Protein AF-A0A2A9N6G1-F1 (afdb_monomer_lite)

Foldseek 3Di:
DDKDKDWDADPPPRDIDIDIDPDLLCRVVVVVVVQVVCCVVPVDHDPDDDDPPDPSD

pLDDT: mean 86.82, std 4.76, range [67.75, 91.88]

Secondary structure (DSSP, 8-state):
---EEEEEE-TTT--EEEEEESSGGGHHHHHHHHHHHHHHHHS-----------TT-

Radius of gyration: 11.82 Å; chains: 1; bounding box: 26×19×34 Å

Structure (mmCIF, N/CA/C/O backbone):
data_AF-A0A2A9N6G1-F1
#
_entry.id   AF-A0A2A9N6G1-F1
#
loop_
_atom_site.group_PDB
_atom_site.id
_atom_site.type_symbol
_atom_site.label_atom_id
_atom_site.label_alt_id
_atom_site.label_comp_id
_atom_site.label_asym_id
_atom_site.label_entity_id
_atom_site.label_seq_id
_atom_site.pdbx_PDB_ins_code
_atom_site.Cartn_x
_atom_site.Cartn_y
_atom_site.Cartn_z
_atom_site.occupancy
_atom_site.B_iso_or_equiv
_atom_site.auth_seq_id
_atom_site.auth_comp_id
_atom_site.auth_asym_id
_atom_site.auth_atom_id
_atom_site.pdbx_PDB_model_num
ATOM 1 N N . GLY A 1 1 ? 11.615 7.496 -19.087 1.00 76.50 1 GLY A N 1
ATOM 2 C CA . GLY A 1 1 ? 11.685 6.206 -18.373 1.00 76.50 1 GLY A CA 1
ATOM 3 C C . GLY A 1 1 ? 10.293 5.829 -17.923 1.00 76.50 1 GLY A C 1
ATOM 4 O O . GLY A 1 1 ? 9.418 6.685 -17.973 1.00 76.50 1 GLY A O 1
ATOM 5 N N . GLU A 1 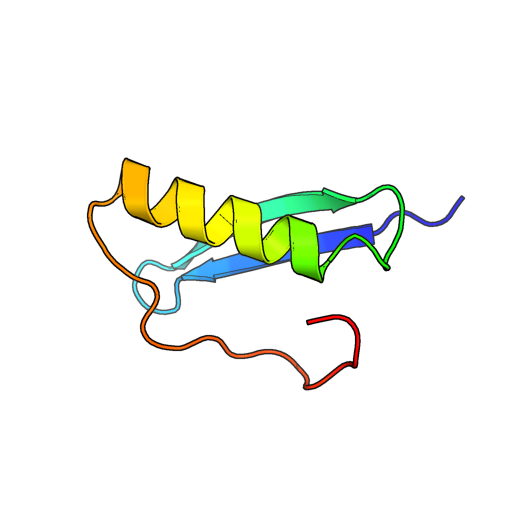2 ? 10.070 4.580 -17.529 1.00 81.12 2 GLU A N 1
ATOM 6 C CA . GLU A 1 2 ? 8.775 4.162 -16.981 1.00 81.12 2 GLU A CA 1
ATOM 7 C C . GLU A 1 2 ? 8.548 4.778 -15.591 1.00 81.12 2 GLU A C 1
ATOM 9 O O . GLU A 1 2 ? 9.492 4.958 -14.819 1.00 81.12 2 GLU A O 1
ATOM 14 N N . HIS A 1 3 ? 7.296 5.118 -15.284 1.00 85.62 3 HIS A N 1
ATOM 15 C CA . HIS A 1 3 ? 6.875 5.626 -13.980 1.00 85.62 3 HIS A CA 1
ATOM 16 C C . HIS A 1 3 ? 5.849 4.663 -13.397 1.00 85.62 3 HIS A C 1
ATOM 18 O O . HIS A 1 3 ? 4.854 4.354 -14.051 1.00 85.62 3 HIS A O 1
ATOM 24 N N . TYR A 1 4 ? 6.078 4.205 -12.170 1.00 90.12 4 TYR A N 1
ATOM 25 C CA . TYR A 1 4 ? 5.178 3.272 -11.504 1.00 90.12 4 TYR A CA 1
ATOM 26 C C . TYR A 1 4 ? 4.440 3.992 -10.381 1.00 90.12 4 TYR A C 1
ATOM 28 O O . TYR A 1 4 ? 5.046 4.730 -9.606 1.00 90.12 4 TYR A O 1
ATOM 36 N N . PHE A 1 5 ? 3.135 3.768 -10.271 1.00 90.75 5 PHE A N 1
ATOM 37 C CA . PHE A 1 5 ? 2.323 4.306 -9.186 1.00 90.75 5 PHE A CA 1
ATOM 38 C C . PHE A 1 5 ? 1.764 3.162 -8.358 1.00 90.75 5 PHE A C 1
ATOM 40 O O . PHE A 1 5 ? 1.163 2.236 -8.894 1.00 90.75 5 PHE A O 1
ATOM 47 N N . LEU A 1 6 ? 1.941 3.257 -7.046 1.00 89.88 6 LEU A N 1
ATOM 48 C CA . LEU A 1 6 ? 1.323 2.359 -6.087 1.00 89.88 6 LEU A CA 1
ATOM 49 C C . LEU A 1 6 ? 0.151 3.081 -5.429 1.00 89.88 6 LEU A C 1
ATOM 51 O O . LEU A 1 6 ? 0.339 4.119 -4.790 1.00 89.88 6 LEU A O 1
ATOM 55 N N . THR A 1 7 ? -1.050 2.542 -5.624 1.00 91.25 7 THR A N 1
ATOM 56 C CA . THR A 1 7 ? -2.304 3.140 -5.154 1.00 91.25 7 THR A CA 1
ATOM 57 C C . THR A 1 7 ? -2.926 2.264 -4.080 1.00 91.25 7 THR A C 1
ATOM 59 O O . THR A 1 7 ? -3.099 1.065 -4.278 1.00 91.25 7 THR A O 1
ATOM 62 N N . TYR A 1 8 ? -3.295 2.876 -2.960 1.00 89.69 8 TYR A N 1
ATOM 63 C CA . TYR A 1 8 ? -4.030 2.239 -1.874 1.00 89.69 8 TYR A CA 1
ATOM 64 C C . TYR A 1 8 ? -5.416 2.845 -1.779 1.00 89.69 8 TYR A C 1
ATOM 66 O O . TYR A 1 8 ? -5.556 4.070 -1.815 1.00 89.69 8 TYR A O 1
ATOM 74 N N . ILE A 1 9 ? -6.414 1.984 -1.616 1.00 90.25 9 ILE A N 1
ATOM 75 C CA . ILE A 1 9 ? -7.807 2.375 -1.444 1.00 90.25 9 ILE A CA 1
ATOM 76 C C . ILE A 1 9 ? -8.316 1.684 -0.187 1.00 90.25 9 ILE A C 1
ATOM 78 O O . ILE A 1 9 ? -8.322 0.455 -0.116 1.00 90.25 9 ILE A O 1
ATOM 82 N N . ASP A 1 10 ? -8.737 2.459 0.808 1.00 87.75 10 ASP A N 1
ATOM 83 C CA . ASP A 1 10 ? -9.505 1.891 1.912 1.00 87.75 10 ASP A CA 1
ATOM 84 C C . ASP A 1 10 ? -10.926 1.596 1.426 1.00 87.75 10 ASP A C 1
ATOM 86 O O . ASP A 1 10 ? -11.695 2.510 1.126 1.00 87.75 10 ASP A O 1
ATOM 90 N N . GLY A 1 11 ? -11.289 0.314 1.376 1.00 87.62 11 GLY A N 1
ATOM 91 C CA . GLY A 1 11 ? -12.600 -0.128 0.904 1.00 87.62 11 GLY A CA 1
ATOM 92 C C . GLY A 1 11 ? -13.777 0.376 1.745 1.00 87.62 11 GLY A C 1
ATOM 9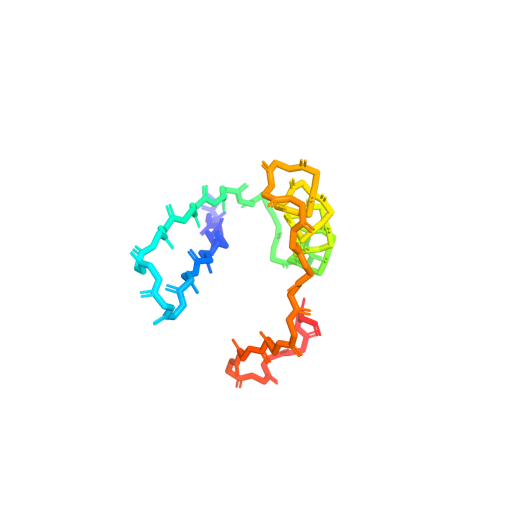3 O O . GLY A 1 11 ? -14.904 0.354 1.260 1.00 87.62 11 GLY A O 1
ATOM 94 N N . LYS A 1 12 ? -13.544 0.838 2.985 1.00 87.31 12 LYS A N 1
ATOM 95 C CA . LYS A 1 12 ? -14.608 1.371 3.849 1.00 87.31 12 LYS A CA 1
ATOM 96 C C . LYS A 1 12 ? -14.772 2.884 3.738 1.00 87.31 12 LYS A C 1
ATOM 98 O O . LYS A 1 12 ? -15.896 3.358 3.611 1.00 87.31 12 LYS A O 1
ATOM 103 N N . SER A 1 13 ? -13.687 3.646 3.878 1.00 87.62 13 SER A N 1
ATOM 104 C CA . SER A 1 13 ? -13.752 5.116 3.869 1.00 87.62 13 SER A CA 1
ATOM 105 C C . SER A 1 13 ? -13.598 5.735 2.483 1.00 87.62 13 SER A C 1
ATOM 107 O O . SER A 1 13 ? -13.789 6.940 2.346 1.00 87.62 13 SER A O 1
ATOM 109 N N . HIS A 1 14 ? -13.226 4.943 1.472 1.00 88.75 14 HIS A N 1
ATOM 110 C CA . HIS A 1 14 ? -12.802 5.418 0.153 1.00 88.75 14 HIS A CA 1
ATOM 111 C C . HIS A 1 14 ? -11.603 6.378 0.195 1.00 88.75 14 HIS A C 1
ATOM 113 O O . HIS A 1 14 ? -11.340 7.092 -0.773 1.00 88.75 14 HIS A O 1
ATOM 119 N N . TYR A 1 15 ? -10.845 6.385 1.296 1.00 86.81 15 TYR A N 1
ATOM 120 C CA . TYR A 1 15 ? -9.584 7.106 1.359 1.00 86.81 15 TYR A CA 1
ATOM 121 C C . TYR A 1 15 ? -8.600 6.525 0.341 1.00 86.81 15 TYR A C 1
ATOM 123 O O . TYR A 1 15 ? -8.391 5.310 0.286 1.00 86.81 15 TYR A O 1
ATOM 131 N N . LEU A 1 16 ? -7.983 7.408 -0.444 1.00 90.12 16 LEU A N 1
ATOM 132 C CA . LEU A 1 16 ? -7.060 7.054 -1.511 1.00 90.12 16 LEU A CA 1
ATOM 133 C C . LEU A 1 16 ? -5.687 7.674 -1.252 1.00 90.12 16 LEU A C 1
ATOM 135 O O . LEU A 1 16 ? -5.573 8.869 -0.976 1.00 90.12 16 LEU A O 1
ATOM 139 N N . LYS A 1 17 ? -4.633 6.867 -1.384 1.00 88.31 17 LYS A N 1
ATOM 140 C CA . LYS A 1 17 ? -3.242 7.329 -1.311 1.00 88.31 17 LYS A CA 1
ATOM 141 C C . LYS A 1 17 ? -2.456 6.794 -2.492 1.00 88.31 17 LYS A C 1
ATOM 143 O O . LYS A 1 17 ? -2.508 5.603 -2.780 1.00 88.31 17 LYS A O 1
ATOM 148 N N . VAL A 1 18 ? -1.694 7.670 -3.137 1.00 90.94 18 VAL A N 1
ATOM 149 C CA . VAL A 1 18 ? -0.845 7.329 -4.283 1.00 90.94 18 VAL A CA 1
ATOM 150 C C . VAL A 1 18 ? 0.606 7.604 -3.925 1.00 90.94 18 VAL A C 1
ATOM 152 O O . VAL A 1 18 ? 0.930 8.648 -3.358 1.00 90.94 18 VAL A O 1
ATOM 155 N N . LYS A 1 19 ? 1.490 6.669 -4.266 1.00 89.25 19 LYS A N 1
ATOM 156 C CA . LYS A 1 19 ? 2.938 6.810 -4.125 1.00 89.25 19 LYS A CA 1
ATOM 157 C C . LYS A 1 19 ? 3.605 6.583 -5.474 1.00 89.25 19 LYS A C 1
ATOM 159 O O . LYS A 1 19 ? 3.386 5.556 -6.110 1.00 89.25 19 LYS A O 1
ATOM 164 N N . LEU A 1 20 ? 4.446 7.528 -5.882 1.00 91.38 20 LEU A N 1
ATOM 165 C CA . LEU A 1 20 ? 5.323 7.349 -7.034 1.00 91.38 20 LEU A CA 1
ATOM 166 C C . LEU A 1 20 ? 6.468 6.397 -6.661 1.00 91.38 20 LEU A C 1
ATOM 168 O O . LEU A 1 20 ? 7.115 6.560 -5.624 1.00 91.38 20 LEU A O 1
ATOM 172 N N . LEU A 1 21 ? 6.719 5.413 -7.516 1.00 89.50 21 LEU A N 1
ATOM 173 C CA . LEU A 1 21 ? 7.813 4.460 -7.419 1.00 89.50 21 LEU A CA 1
ATOM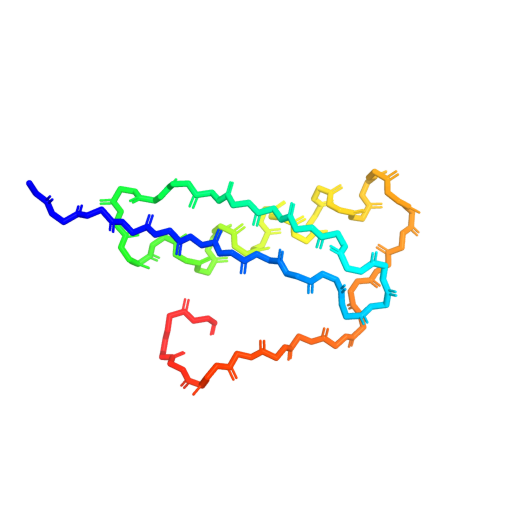 174 C C . LEU A 1 21 ? 8.749 4.629 -8.620 1.00 89.50 21 LEU A C 1
ATOM 176 O O . LEU A 1 21 ? 8.322 4.705 -9.771 1.00 89.50 21 LEU A O 1
ATOM 180 N N . HIS A 1 22 ? 10.051 4.632 -8.339 1.00 87.94 22 HIS A N 1
ATOM 181 C CA . HIS A 1 22 ? 11.092 4.677 -9.368 1.00 87.94 22 HIS A CA 1
ATOM 182 C C . HIS A 1 22 ? 11.368 3.305 -10.010 1.00 87.94 22 HIS A C 1
ATOM 184 O O . HIS A 1 22 ? 11.958 3.243 -11.081 1.00 87.94 22 HIS A O 1
ATOM 190 N N . ASN A 1 23 ? 10.958 2.208 -9.360 1.00 88.50 23 ASN A N 1
ATOM 191 C CA . ASN A 1 23 ? 11.121 0.832 -9.834 1.00 88.50 23 ASN A CA 1
ATOM 192 C C . ASN A 1 23 ? 9.938 -0.021 -9.342 1.00 88.50 23 ASN A C 1
ATOM 194 O O . ASN A 1 23 ? 9.575 0.071 -8.165 1.00 88.50 23 ASN A O 1
ATOM 198 N N . LYS A 1 24 ? 9.370 -0.864 -10.215 1.00 86.81 24 LYS A N 1
ATOM 199 C CA . LYS A 1 24 ? 8.269 -1.786 -9.891 1.00 86.81 24 LYS A CA 1
ATOM 200 C C . LYS A 1 24 ? 8.608 -2.757 -8.751 1.00 86.81 24 LYS A C 1
ATOM 202 O O . LYS A 1 24 ? 7.748 -3.050 -7.927 1.00 86.81 24 LYS A O 1
ATOM 207 N N . GLY A 1 25 ? 9.865 -3.190 -8.636 1.00 87.81 25 GLY A N 1
ATOM 208 C CA . GLY A 1 25 ? 10.335 -4.074 -7.560 1.00 87.81 25 GLY A CA 1
ATOM 209 C C . GLY A 1 25 ? 10.268 -3.457 -6.156 1.00 87.81 25 GLY A C 1
ATOM 210 O O . GLY A 1 25 ? 10.325 -4.176 -5.165 1.00 87.81 25 GLY A O 1
ATOM 211 N N . ASN A 1 26 ? 10.074 -2.137 -6.042 1.00 89.56 26 ASN A N 1
ATOM 212 C CA . ASN A 1 26 ? 9.899 -1.456 -4.753 1.00 89.56 26 ASN A CA 1
ATOM 213 C C . ASN A 1 26 ? 8.453 -1.515 -4.223 1.00 89.56 26 ASN A C 1
ATOM 215 O O . ASN A 1 26 ? 8.124 -0.833 -3.251 1.00 89.56 26 ASN A O 1
ATOM 219 N N . THR A 1 27 ? 7.573 -2.289 -4.861 1.00 89.75 27 THR A N 1
ATOM 220 C CA . THR A 1 27 ? 6.154 -2.379 -4.494 1.00 89.75 27 THR A CA 1
ATOM 221 C C . THR A 1 27 ? 5.964 -2.985 -3.104 1.00 89.75 27 THR A C 1
ATOM 223 O O . THR A 1 27 ? 5.357 -2.340 -2.250 1.00 89.75 27 THR A O 1
ATOM 226 N N . CYS A 1 28 ? 6.562 -4.148 -2.824 1.00 87.75 28 CYS A N 1
ATOM 227 C CA . CYS A 1 28 ? 6.438 -4.823 -1.527 1.00 87.75 28 CYS A CA 1
ATOM 228 C C . CYS A 1 28 ? 6.982 -3.968 -0.358 1.00 87.75 28 CYS A C 1
ATOM 230 O O . CYS A 1 28 ? 6.326 -3.809 0.676 1.00 87.75 28 CYS A O 1
ATOM 232 N N . SER A 1 29 ? 8.140 -3.314 -0.533 1.00 89.31 29 SER A N 1
ATOM 233 C CA . SER A 1 29 ? 8.673 -2.387 0.482 1.00 89.31 29 SER A CA 1
ATOM 234 C C . 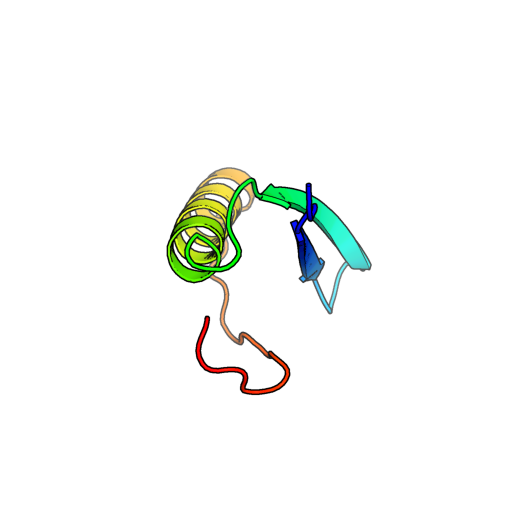SER A 1 29 ? 7.788 -1.147 0.647 1.00 89.31 29 SER A C 1
ATOM 236 O O . SER A 1 29 ? 7.547 -0.699 1.769 1.00 89.31 29 SER A O 1
ATOM 238 N N . GLY A 1 30 ? 7.236 -0.628 -0.454 1.00 89.38 30 GLY A N 1
ATOM 239 C CA . GLY A 1 30 ? 6.247 0.445 -0.449 1.00 89.38 30 GLY A CA 1
ATOM 240 C C . GLY A 1 30 ? 4.982 0.096 0.337 1.00 89.38 30 GLY A C 1
ATOM 241 O O . GLY A 1 30 ? 4.532 0.930 1.129 1.00 89.38 30 GLY A O 1
ATOM 242 N N . LEU A 1 31 ? 4.453 -1.118 0.151 1.00 88.50 31 LEU A N 1
ATOM 243 C CA . LEU A 1 31 ? 3.286 -1.661 0.858 1.00 88.50 31 LEU A CA 1
ATOM 244 C C . LEU A 1 31 ? 3.553 -1.793 2.354 1.00 88.50 31 LEU A C 1
ATOM 246 O O . LEU A 1 31 ? 2.755 -1.320 3.169 1.00 88.50 31 LEU A O 1
ATOM 250 N N . LYS A 1 32 ? 4.702 -2.359 2.731 1.00 89.31 32 LYS A N 1
ATOM 251 C CA . LYS A 1 32 ? 5.086 -2.483 4.139 1.00 89.31 32 LYS A CA 1
ATOM 252 C C . LYS A 1 32 ? 5.149 -1.116 4.825 1.00 89.31 32 LYS A C 1
ATOM 254 O O . LYS A 1 32 ? 4.483 -0.916 5.836 1.00 89.31 32 LYS A O 1
ATOM 259 N N . SER A 1 33 ? 5.850 -0.145 4.235 1.00 90.06 33 SER A N 1
ATOM 260 C CA . SER A 1 33 ? 5.911 1.209 4.804 1.00 90.06 33 SER A CA 1
ATOM 261 C C . SER A 1 33 ? 4.532 1.865 4.903 1.00 90.06 33 SER A C 1
ATOM 263 O O . SER A 1 33 ? 4.246 2.548 5.882 1.00 90.06 33 SER A O 1
ATOM 265 N N . PHE A 1 34 ? 3.655 1.671 3.912 1.00 87.69 34 PHE A N 1
ATOM 266 C CA . PHE A 1 34 ? 2.307 2.234 3.965 1.00 87.69 34 PHE A CA 1
ATOM 267 C C . PHE A 1 34 ? 1.474 1.641 5.107 1.00 87.69 34 PHE A C 1
ATOM 269 O O . PHE A 1 34 ? 0.854 2.397 5.852 1.00 87.69 34 PHE A O 1
ATOM 276 N N . THR A 1 35 ? 1.477 0.317 5.270 1.00 88.06 35 THR A N 1
ATOM 277 C CA . THR A 1 35 ? 0.699 -0.352 6.327 1.00 88.06 35 THR A CA 1
ATOM 278 C C . THR A 1 35 ? 1.194 0.009 7.730 1.00 88.06 35 THR A C 1
ATOM 280 O O . THR A 1 35 ? 0.378 0.246 8.620 1.00 88.06 35 THR A O 1
ATOM 283 N N . GLU A 1 36 ? 2.510 0.143 7.920 1.00 91.56 36 GLU A N 1
ATOM 284 C CA . GLU A 1 36 ? 3.106 0.633 9.170 1.00 91.56 36 GLU A CA 1
ATOM 285 C C . GLU A 1 36 ? 2.677 2.076 9.478 1.00 91.56 36 GLU A C 1
ATOM 287 O O . GLU A 1 36 ? 2.213 2.356 10.584 1.00 91.56 36 GLU A O 1
ATOM 292 N N . HIS A 1 37 ? 2.749 2.979 8.494 1.00 88.00 37 HIS A N 1
ATOM 293 C CA . HIS A 1 37 ? 2.305 4.368 8.658 1.00 88.00 37 HIS A CA 1
ATOM 294 C C . HIS A 1 37 ? 0.805 4.465 8.955 1.00 88.00 37 HIS A C 1
ATOM 296 O O . HIS A 1 37 ? 0.408 5.155 9.891 1.00 88.00 37 HIS A O 1
ATOM 302 N N . ALA A 1 38 ? -0.032 3.743 8.204 1.00 84.88 38 ALA A N 1
ATOM 303 C CA . ALA A 1 38 ? -1.479 3.744 8.402 1.00 84.88 38 ALA A CA 1
ATOM 304 C C . ALA A 1 38 ? -1.856 3.251 9.806 1.00 84.88 38 ALA A C 1
ATOM 306 O O . ALA A 1 38 ? -2.771 3.792 10.431 1.00 84.88 38 ALA A O 1
ATOM 307 N N . LYS A 1 39 ? -1.121 2.268 10.339 1.00 90.19 39 LYS A N 1
ATOM 308 C CA . LYS A 1 39 ? -1.305 1.793 11.711 1.00 90.19 39 LYS A CA 1
ATOM 309 C C . LYS A 1 39 ? -0.981 2.870 12.743 1.00 90.19 39 LYS A C 1
ATOM 311 O O . LYS A 1 39 ? -1.744 3.030 13.691 1.00 90.19 39 LYS A O 1
ATOM 316 N N . VAL A 1 40 ? 0.121 3.599 12.569 1.00 91.88 40 VAL A N 1
ATOM 317 C CA . VAL A 1 40 ? 0.504 4.696 13.475 1.00 91.88 40 VAL A CA 1
ATOM 318 C C . VAL A 1 40 ? -0.521 5.831 13.431 1.00 91.88 40 VAL A C 1
ATOM 320 O O . VAL A 1 40 ? -0.934 6.312 14.480 1.00 91.88 40 VAL A O 1
ATOM 323 N N . GLU A 1 41 ? -0.969 6.227 12.238 1.00 86.88 41 GLU A N 1
ATOM 324 C CA . GLU A 1 41 ? -1.902 7.349 12.055 1.00 86.88 41 GLU A CA 1
ATOM 325 C C . GLU A 1 41 ? -3.316 7.043 12.567 1.00 86.88 41 GLU A C 1
ATOM 327 O O . GLU A 1 41 ? -3.979 7.912 13.128 1.00 86.88 41 GLU A O 1
ATOM 332 N N . THR A 1 42 ? -3.799 5.815 12.368 1.00 84.38 42 THR A N 1
ATOM 333 C CA . THR A 1 42 ? -5.205 5.466 12.637 1.00 84.38 42 THR A CA 1
ATOM 334 C C . THR A 1 42 ? -5.409 4.630 13.897 1.00 84.38 42 THR A C 1
ATOM 336 O O . THR A 1 42 ? -6.549 4.431 14.320 1.00 84.38 42 THR A O 1
ATOM 339 N N . GLY A 1 43 ? -4.332 4.077 14.464 1.00 89.50 43 GLY A N 1
ATOM 340 C CA . GLY A 1 43 ? -4.386 3.073 15.528 1.00 89.50 43 GLY A CA 1
ATOM 341 C C . GLY A 1 43 ? -4.974 1.726 15.089 1.00 89.50 43 GLY A C 1
ATOM 342 O O . GLY A 1 43 ? -5.201 0.857 15.930 1.00 89.50 43 GLY A O 1
ATOM 343 N N . LYS A 1 44 ? -5.254 1.532 13.792 1.00 85.56 44 LYS A N 1
ATOM 344 C CA . LYS A 1 44 ? -5.916 0.335 13.255 1.00 85.56 44 LYS A CA 1
ATOM 345 C C . LYS A 1 44 ? -4.962 -0.507 12.422 1.00 85.56 44 LYS A C 1
ATOM 347 O O . LYS A 1 44 ? -4.094 0.002 11.723 1.00 85.56 44 LYS A O 1
ATOM 352 N N . HIS A 1 45 ? -5.164 -1.816 12.470 1.00 87.31 45 HIS A N 1
ATOM 353 C CA . HIS A 1 45 ? -4.453 -2.765 11.625 1.00 87.31 45 HIS A CA 1
ATOM 354 C C . HIS A 1 45 ? -5.195 -3.003 10.306 1.00 87.31 45 HIS A C 1
ATOM 356 O O . HIS A 1 45 ? -6.427 -3.029 10.271 1.00 87.31 45 HIS A O 1
ATOM 362 N N . VAL A 1 46 ? -4.436 -3.218 9.228 1.00 86.12 46 VAL A N 1
ATOM 363 C CA . VAL A 1 46 ? -4.981 -3.744 7.973 1.00 86.12 46 VAL A CA 1
ATOM 364 C C . VAL A 1 46 ? -5.327 -5.214 8.191 1.00 86.12 46 VAL A C 1
ATOM 366 O O . VAL A 1 46 ? -4.441 -6.026 8.442 1.00 86.12 46 VAL A O 1
ATOM 369 N N . ASN A 1 47 ? -6.617 -5.542 8.122 1.00 86.25 47 ASN A N 1
ATOM 370 C CA . ASN A 1 47 ? -7.103 -6.909 8.340 1.00 86.25 47 ASN A CA 1
ATOM 371 C C . ASN A 1 47 ? -7.082 -7.748 7.058 1.00 86.25 47 ASN A C 1
ATOM 373 O O . ASN A 1 47 ? -6.848 -8.950 7.111 1.00 86.25 47 ASN A O 1
ATOM 377 N N . TYR A 1 48 ? -7.339 -7.108 5.916 1.00 86.69 48 TYR A N 1
ATOM 378 C CA . TYR A 1 48 ? -7.415 -7.752 4.612 1.00 86.69 48 TYR A CA 1
ATOM 379 C C . TYR A 1 48 ? -6.726 -6.868 3.577 1.00 86.69 48 TYR A C 1
ATOM 381 O O . TYR A 1 48 ? -6.921 -5.652 3.565 1.00 86.69 48 TYR A O 1
ATOM 389 N N . PHE A 1 49 ? -5.932 -7.492 2.715 1.00 87.25 49 PHE A N 1
ATOM 390 C CA . PHE A 1 49 ? -5.287 -6.864 1.570 1.00 87.25 49 PHE A CA 1
ATOM 391 C C . PHE A 1 49 ? -5.702 -7.629 0.314 1.00 87.25 49 PHE A C 1
ATOM 393 O O . PHE A 1 49 ? -5.704 -8.859 0.314 1.00 87.25 49 PHE A O 1
ATOM 400 N N . HIS A 1 50 ? -6.084 -6.901 -0.731 1.00 88.56 50 HIS A N 1
ATOM 401 C CA . HIS A 1 50 ? -6.472 -7.471 -2.013 1.00 88.56 50 HIS A CA 1
ATOM 402 C C . HIS A 1 50 ? -5.632 -6.823 -3.112 1.00 88.56 50 HIS A C 1
ATOM 404 O O . HIS A 1 50 ? -5.601 -5.597 -3.225 1.00 88.56 50 HIS A O 1
ATOM 410 N N . SER A 1 51 ? -4.961 -7.655 -3.900 1.00 87.31 51 SER A N 1
ATOM 411 C CA . SER A 1 51 ? -4.249 -7.275 -5.118 1.00 87.31 51 SER A CA 1
ATOM 412 C C . SER A 1 51 ? -4.713 -8.162 -6.274 1.00 87.31 51 SER A C 1
ATOM 414 O O . SER A 1 51 ? -5.446 -9.132 -6.076 1.00 87.31 51 SER A O 1
ATOM 416 N N . ASP A 1 52 ? -4.267 -7.842 -7.484 1.00 84.75 52 ASP A N 1
ATOM 417 C CA . ASP A 1 52 ? -4.491 -8.640 -8.695 1.00 84.75 52 ASP A CA 1
ATOM 418 C C . ASP A 1 52 ? -3.702 -9.968 -8.715 1.00 84.75 52 ASP A C 1
ATOM 420 O O . ASP A 1 52 ? -3.790 -10.722 -9.683 1.00 84.75 52 ASP A O 1
ATOM 424 N N . GLY A 1 53 ? -2.949 -10.275 -7.651 1.00 77.75 53 GLY A N 1
ATOM 425 C CA . GLY A 1 53 ? -2.142 -11.489 -7.536 1.00 77.75 53 GLY A CA 1
ATOM 426 C C . GLY A 1 53 ? -0.821 -11.435 -8.304 1.00 77.75 53 GLY A C 1
ATOM 427 O O . GLY A 1 53 ? -0.207 -12.481 -8.522 1.00 77.75 53 GLY A O 1
ATOM 428 N N . SER A 1 54 ? -0.375 -10.250 -8.730 1.00 76.25 54 SER A N 1
ATOM 429 C CA . SER A 1 54 ? 0.930 -10.093 -9.367 1.00 76.25 54 SER A CA 1
ATOM 430 C C . SER A 1 54 ? 2.077 -10.353 -8.373 1.00 76.25 54 SER A C 1
ATOM 432 O O . SER A 1 54 ? 1.945 -10.133 -7.169 1.00 76.25 54 SER A O 1
ATOM 434 N N . GLY A 1 55 ? 3.219 -10.845 -8.865 1.00 73.19 55 GLY A N 1
ATOM 435 C CA . GLY A 1 55 ? 4.337 -11.313 -8.027 1.00 73.19 55 GLY A CA 1
ATOM 436 C C . GLY A 1 55 ? 5.117 -10.223 -7.277 1.00 73.19 55 GLY A C 1
ATOM 437 O O . GLY A 1 55 ? 6.145 -10.521 -6.674 1.00 73.19 55 GLY A O 1
ATOM 438 N N . GLU A 1 56 ? 4.689 -8.963 -7.350 1.00 75.88 56 GLU A N 1
ATOM 439 C CA . GLU A 1 56 ? 5.357 -7.812 -6.733 1.00 75.88 56 GLU A CA 1
ATOM 440 C C . GLU A 1 56 ? 4.833 -7.440 -5.331 1.00 75.88 56 GLU A C 1
ATOM 442 O O . GLU A 1 56 ? 5.400 -6.532 -4.706 1.00 75.88 56 GLU 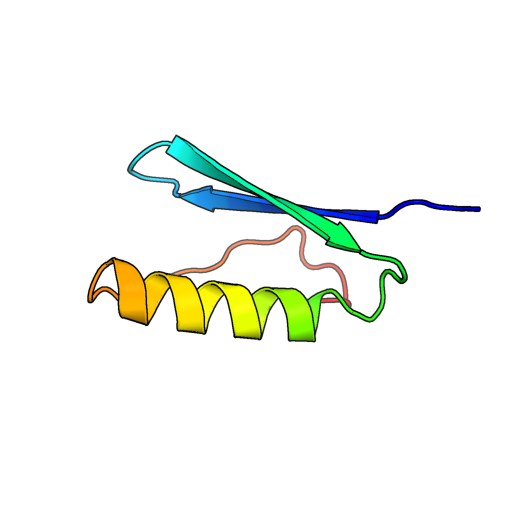A O 1
ATOM 447 N 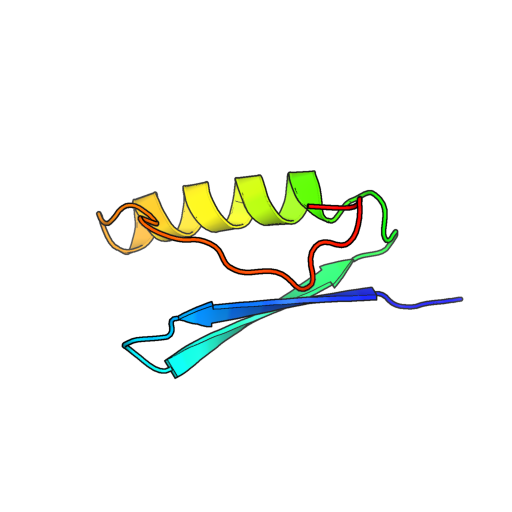N . TYR A 1 57 ? 3.774 -8.108 -4.854 1.00 67.75 57 TYR A N 1
ATOM 448 C CA . TYR A 1 57 ? 3.103 -7.853 -3.571 1.00 67.75 57 TYR A CA 1
ATOM 449 C C . TYR A 1 57 ? 3.404 -8.912 -2.511 1.00 67.75 57 TYR A C 1
ATOM 451 O O . TYR A 1 57 ? 3.289 -10.117 -2.821 1.00 67.75 57 TYR A O 1
#

Sequence (57 aa):
GEHYFLTYIDGKSHYLKVKLLHNKGNTCSGLKSFTEHAKVETGKHVNYFHSDGSGEY

Organism: NCBI:txid703135